Protein AF-A0A967LNJ8-F1 (afdb_monomer_lite)

Structure (mmCIF, N/CA/C/O backbone):
data_AF-A0A967LNJ8-F1
#
_entry.id   AF-A0A967LNJ8-F1
#
loop_
_atom_site.group_PDB
_atom_site.id
_atom_site.type_symbol
_atom_site.label_atom_id
_atom_site.label_alt_id
_atom_site.label_comp_id
_atom_site.label_asym_id
_atom_site.label_entity_id
_atom_site.label_seq_id
_atom_site.pdbx_PDB_ins_code
_atom_site.Cartn_x
_atom_site.Cartn_y
_atom_site.Cartn_z
_atom_site.occupancy
_atom_site.B_iso_or_equiv
_atom_site.auth_seq_id
_atom_site.auth_comp_id
_atom_site.auth_asym_id
_atom_site.auth_atom_id
_atom_site.pdbx_PDB_model_num
ATOM 1 N N . MET A 1 1 ? 11.724 3.522 3.146 1.00 57.28 1 MET A N 1
ATOM 2 C CA . MET A 1 1 ? 12.321 2.179 3.356 1.00 57.28 1 MET A CA 1
ATOM 3 C C . MET A 1 1 ? 13.305 2.060 4.532 1.00 57.28 1 MET A C 1
ATOM 5 O O . MET A 1 1 ? 13.900 1.000 4.683 1.00 57.28 1 MET A O 1
ATOM 9 N N . GLY A 1 2 ? 13.469 3.067 5.406 1.00 67.38 2 GLY A N 1
ATOM 10 C CA . GLY A 1 2 ? 14.512 3.059 6.455 1.00 67.38 2 GLY A CA 1
ATOM 11 C C . GLY A 1 2 ? 14.411 1.955 7.522 1.00 67.38 2 GLY A C 1
ATOM 12 O O . GLY A 1 2 ? 15.384 1.711 8.223 1.00 67.38 2 GLY A O 1
ATOM 13 N N . LEU A 1 3 ? 13.273 1.259 7.615 1.00 72.44 3 LEU A N 1
ATOM 14 C CA . LEU A 1 3 ? 13.031 0.148 8.545 1.00 72.44 3 LEU A CA 1
ATOM 15 C C . LEU A 1 3 ? 13.135 -1.231 7.865 1.00 72.44 3 LEU A C 1
ATOM 17 O O . LEU A 1 3 ? 12.403 -2.152 8.207 1.00 72.44 3 LEU A O 1
ATOM 21 N N . GLY A 1 4 ? 13.986 -1.370 6.844 1.00 67.94 4 GLY A N 1
ATOM 22 C CA . GLY A 1 4 ? 14.144 -2.640 6.123 1.00 67.94 4 GLY A CA 1
ATOM 23 C C . GLY A 1 4 ? 12.912 -3.038 5.303 1.00 67.94 4 GLY A C 1
ATOM 24 O O . GLY A 1 4 ? 12.597 -4.217 5.208 1.00 67.94 4 GLY A O 1
ATOM 25 N N . ASN A 1 5 ? 12.207 -2.052 4.733 1.00 70.69 5 ASN A N 1
ATOM 26 C CA . ASN A 1 5 ? 10.955 -2.241 3.982 1.00 70.69 5 ASN A CA 1
ATOM 27 C C . ASN A 1 5 ? 9.782 -2.821 4.806 1.00 70.69 5 ASN A C 1
ATOM 29 O O . ASN A 1 5 ? 8.810 -3.325 4.250 1.00 70.69 5 ASN A O 1
ATOM 33 N N . VAL A 1 6 ? 9.851 -2.732 6.136 1.00 72.94 6 VAL A N 1
ATOM 34 C CA . VAL A 1 6 ? 8.716 -3.033 7.011 1.00 72.94 6 VAL A CA 1
ATOM 35 C C . VAL A 1 6 ? 7.873 -1.774 7.177 1.00 72.94 6 VAL A C 1
ATOM 37 O O . VAL A 1 6 ? 8.382 -0.732 7.597 1.00 72.94 6 VAL A O 1
ATOM 40 N N . PHE A 1 7 ? 6.578 -1.873 6.881 1.00 69.25 7 PHE A N 1
ATOM 41 C CA . PHE A 1 7 ? 5.621 -0.858 7.304 1.00 69.25 7 PHE A CA 1
ATOM 42 C C . PHE A 1 7 ? 5.227 -1.130 8.757 1.00 69.25 7 PHE A C 1
ATOM 44 O O . PHE A 1 7 ? 4.799 -2.248 9.065 1.00 69.25 7 PHE A O 1
ATOM 51 N N . PRO A 1 8 ? 5.390 -0.158 9.671 1.00 70.38 8 PRO A N 1
ATOM 52 C CA . PRO A 1 8 ? 5.009 -0.359 11.058 1.00 70.38 8 PRO A CA 1
ATOM 53 C C . PRO A 1 8 ? 3.510 -0.650 11.126 1.00 70.38 8 PRO A C 1
ATOM 55 O O . PRO A 1 8 ? 2.705 0.075 10.553 1.00 70.38 8 PRO A O 1
ATOM 58 N N . VAL A 1 9 ? 3.123 -1.704 11.846 1.00 71.12 9 VAL A N 1
ATOM 59 C CA . VAL A 1 9 ? 1.708 -2.102 11.984 1.00 71.12 9 VAL A CA 1
ATOM 60 C C . VAL A 1 9 ? 0.869 -0.987 12.637 1.00 71.12 9 VAL A C 1
ATOM 62 O O . VAL A 1 9 ? -0.327 -0.884 12.390 1.00 71.12 9 VAL A O 1
ATOM 65 N N . SER A 1 10 ? 1.510 -0.113 13.418 1.00 64.62 10 SER A N 1
ATOM 66 C CA . SER A 1 10 ? 0.931 1.097 14.015 1.00 64.62 10 SER A CA 1
ATOM 67 C C . SER A 1 10 ? 1.095 2.368 13.164 1.00 64.62 10 SER A C 1
ATOM 69 O O . SER A 1 10 ? 0.730 3.457 13.612 1.00 64.62 10 SER A O 1
ATOM 71 N N . GLY A 1 11 ? 1.668 2.254 11.963 1.00 72.44 11 GLY A N 1
ATOM 72 C CA . GLY A 1 11 ? 1.884 3.360 11.037 1.00 72.44 11 GLY A CA 1
ATOM 73 C C . GLY A 1 11 ? 0.565 3.986 10.602 1.00 72.44 11 GLY A C 1
ATOM 74 O O . GLY A 1 11 ? -0.383 3.286 10.256 1.00 72.44 11 GLY A O 1
ATOM 75 N N . ARG A 1 12 ? 0.506 5.320 10.619 1.00 82.19 12 ARG A N 1
ATOM 76 C CA . ARG A 1 12 ? -0.693 6.105 10.265 1.00 82.19 12 ARG A CA 1
ATOM 77 C C . ARG A 1 12 ? -0.501 6.919 8.989 1.00 82.19 12 ARG A C 1
ATOM 79 O O . ARG A 1 12 ? -1.267 7.841 8.711 1.00 82.19 12 ARG A O 1
ATOM 86 N N . ASP A 1 13 ? 0.525 6.578 8.225 1.00 91.00 13 ASP A N 1
ATOM 87 C CA . ASP A 1 13 ? 0.922 7.322 7.042 1.00 91.00 13 ASP A CA 1
ATOM 88 C C . ASP A 1 13 ? 0.213 6.791 5.798 1.00 91.00 13 ASP A C 1
ATOM 90 O O . ASP A 1 13 ? -0.161 5.617 5.715 1.00 91.00 13 ASP A O 1
ATOM 94 N N . ALA A 1 14 ? 0.060 7.661 4.803 1.00 94.00 14 ALA A N 1
ATOM 95 C CA . ALA A 1 14 ? -0.585 7.330 3.536 1.00 94.00 14 ALA A CA 1
ATOM 96 C C . ALA A 1 14 ? 0.084 6.165 2.781 1.00 94.00 14 ALA A C 1
ATOM 98 O O . ALA A 1 14 ? -0.582 5.466 2.016 1.00 94.00 14 ALA A O 1
ATOM 99 N N . ASP A 1 15 ? 1.365 5.901 3.053 1.00 93.00 15 ASP A N 1
ATOM 100 C CA . ASP A 1 15 ? 2.111 4.779 2.483 1.00 93.00 15 ASP A CA 1
ATOM 101 C C . ASP A 1 15 ? 1.526 3.407 2.856 1.00 93.00 15 ASP A C 1
ATOM 103 O O . ASP A 1 15 ? 1.825 2.432 2.170 1.00 93.00 15 ASP A O 1
ATOM 107 N N . ALA A 1 16 ? 0.638 3.318 3.858 1.00 93.25 16 ALA A N 1
ATOM 108 C CA . ALA A 1 16 ? -0.099 2.099 4.212 1.00 93.25 16 ALA A CA 1
ATOM 109 C C . ALA A 1 16 ? -0.765 1.411 3.005 1.00 93.25 16 ALA A C 1
ATOM 111 O O . ALA A 1 16 ? -0.858 0.181 2.982 1.00 93.25 16 ALA A O 1
ATOM 112 N N . VAL A 1 17 ? -1.171 2.189 1.990 1.00 95.06 17 VAL A N 1
ATOM 113 C CA . VAL A 1 17 ? -1.776 1.702 0.736 1.00 95.06 17 VAL A CA 1
ATOM 114 C C . VAL A 1 17 ? -0.891 0.698 -0.018 1.00 95.06 17 VAL A C 1
ATOM 116 O O . VAL A 1 17 ? -1.412 -0.111 -0.779 1.00 95.06 17 VAL A O 1
ATOM 119 N N . PHE A 1 18 ? 0.427 0.712 0.209 1.00 94.12 18 PHE A N 1
ATOM 120 C CA . PHE A 1 18 ? 1.387 -0.188 -0.438 1.00 94.12 18 PHE A CA 1
ATOM 121 C C . PHE A 1 18 ? 1.757 -1.424 0.395 1.00 94.12 18 PHE A C 1
ATOM 123 O O . PHE A 1 18 ? 2.497 -2.273 -0.096 1.00 94.12 18 PHE A O 1
ATOM 130 N N . TYR A 1 19 ? 1.298 -1.527 1.649 1.00 93.44 19 TYR A N 1
ATOM 131 C CA . TYR A 1 19 ? 1.756 -2.575 2.573 1.00 93.44 19 TYR A CA 1
ATOM 132 C C . TYR A 1 19 ? 0.612 -3.342 3.231 1.00 93.44 19 TYR A C 1
ATOM 134 O O . TYR A 1 19 ? 0.418 -4.523 2.943 1.00 93.44 19 TYR A O 1
ATOM 142 N N . ASN A 1 20 ? -0.120 -2.697 4.144 1.00 94.50 20 ASN A N 1
ATOM 143 C CA . ASN A 1 20 ? -1.240 -3.305 4.850 1.00 94.50 20 ASN A CA 1
ATOM 144 C C . ASN A 1 20 ? -2.475 -2.406 4.710 1.00 94.50 20 ASN A C 1
ATOM 146 O O . ASN A 1 20 ? -2.578 -1.403 5.424 1.00 94.50 20 ASN A O 1
ATOM 150 N N . PRO A 1 21 ? -3.438 -2.790 3.851 1.00 95.25 21 PRO A N 1
ATOM 151 C CA . PRO A 1 21 ? -4.656 -2.025 3.636 1.00 95.25 21 PRO A CA 1
ATOM 152 C C . PRO A 1 21 ? -5.418 -1.681 4.918 1.00 95.25 21 PRO A C 1
ATOM 154 O O . PRO A 1 21 ? -5.984 -0.600 4.994 1.00 95.25 21 PRO A O 1
ATOM 157 N N . ALA A 1 22 ? -5.423 -2.541 5.944 1.00 95.38 22 ALA A N 1
ATOM 158 C CA . ALA A 1 22 ? -6.176 -2.282 7.177 1.00 95.38 22 ALA A CA 1
ATOM 159 C C . ALA A 1 22 ? -5.700 -1.034 7.934 1.00 95.38 22 ALA A C 1
ATOM 161 O O . ALA A 1 22 ? -6.510 -0.366 8.580 1.00 95.38 22 ALA A O 1
ATOM 162 N N . ALA A 1 23 ? -4.422 -0.664 7.805 1.00 94.25 23 ALA A N 1
ATOM 163 C CA . ALA A 1 23 ? -3.894 0.553 8.414 1.00 94.25 23 ALA A CA 1
ATOM 164 C C . ALA A 1 23 ? -4.502 1.832 7.801 1.00 94.25 23 ALA A C 1
ATOM 166 O O . ALA A 1 23 ? -4.507 2.880 8.451 1.00 94.25 23 ALA A O 1
ATOM 167 N N . LEU A 1 24 ? -5.112 1.756 6.606 1.00 95.56 24 LEU A N 1
ATOM 168 C CA . LEU A 1 24 ? -5.812 2.891 5.996 1.00 95.56 24 LEU A CA 1
ATOM 169 C C . LEU A 1 24 ? -6.991 3.390 6.835 1.00 95.56 24 LEU A C 1
ATOM 171 O O . LEU A 1 24 ? -7.353 4.555 6.697 1.00 95.56 24 LEU A O 1
ATOM 175 N N . ALA A 1 25 ? -7.549 2.570 7.735 1.00 95.12 25 ALA A N 1
ATOM 176 C CA . ALA A 1 25 ? -8.680 2.963 8.577 1.00 95.12 25 ALA A CA 1
ATOM 177 C C . ALA A 1 25 ? -8.361 4.225 9.399 1.00 95.12 25 ALA A C 1
ATOM 179 O O . ALA A 1 25 ? -9.213 5.101 9.574 1.00 95.12 25 ALA A O 1
ATOM 180 N N . VAL A 1 26 ? -7.099 4.353 9.818 1.00 93.19 26 VAL A N 1
ATOM 181 C CA . VAL A 1 26 ? -6.587 5.482 10.604 1.00 93.19 26 VAL A CA 1
ATOM 182 C C . VAL A 1 26 ? -5.544 6.320 9.858 1.00 93.19 26 VAL A C 1
ATOM 184 O O . VAL A 1 26 ? -5.099 7.335 10.396 1.00 93.19 26 VAL A O 1
ATOM 187 N N . ALA A 1 27 ? -5.167 5.942 8.631 1.00 94.69 27 ALA A N 1
ATOM 188 C CA . ALA A 1 27 ? -4.143 6.647 7.869 1.00 94.69 27 ALA A CA 1
ATOM 189 C C . ALA A 1 27 ? -4.594 8.041 7.409 1.00 94.69 27 ALA A C 1
ATOM 191 O O . ALA A 1 27 ? -5.777 8.299 7.130 1.00 94.69 27 ALA A O 1
ATOM 192 N N . ARG A 1 28 ? -3.635 8.965 7.331 1.00 95.94 28 ARG A N 1
ATOM 193 C CA . ARG A 1 28 ? -3.849 10.361 6.932 1.00 95.94 28 ARG A CA 1
ATOM 194 C C . ARG A 1 28 ? -2.626 10.919 6.203 1.00 95.94 28 ARG A C 1
ATOM 196 O O . ARG A 1 28 ? -1.509 10.445 6.379 1.00 95.94 28 ARG A O 1
ATOM 203 N N . GLY A 1 29 ? -2.843 12.005 5.469 1.00 96.19 29 GLY A N 1
ATOM 204 C CA . GLY A 1 29 ? -1.775 12.842 4.927 1.00 96.19 29 GLY A CA 1
ATOM 205 C C . GLY A 1 29 ? -1.357 12.443 3.519 1.00 96.19 29 GLY A C 1
ATOM 206 O O . GLY A 1 29 ? -2.098 11.767 2.809 1.00 96.19 29 GLY A O 1
ATOM 207 N N . MET A 1 30 ? -0.189 12.921 3.099 1.00 96.81 30 MET A N 1
ATOM 208 C CA . MET A 1 30 ? 0.378 12.671 1.775 1.00 96.81 30 MET A CA 1
ATOM 209 C C . MET A 1 30 ? 1.891 12.514 1.876 1.00 96.81 30 MET A C 1
ATOM 211 O O . MET A 1 30 ? 2.521 13.156 2.717 1.00 96.81 30 MET A O 1
ATOM 215 N N . GLY A 1 31 ? 2.466 11.700 0.998 1.00 93.31 31 GLY A N 1
ATOM 216 C CA . GLY A 1 31 ? 3.900 11.451 0.938 1.00 93.31 31 GLY A CA 1
ATOM 217 C C . GLY A 1 31 ? 4.387 11.302 -0.495 1.00 93.31 31 GLY A C 1
ATOM 218 O O . GLY A 1 31 ? 3.655 10.843 -1.370 1.00 93.31 31 GLY A O 1
ATOM 219 N N . VAL A 1 32 ? 5.635 11.696 -0.734 1.00 91.44 32 VAL A N 1
ATOM 220 C CA . VAL A 1 32 ? 6.365 11.399 -1.969 1.00 91.44 32 VAL A CA 1
ATOM 221 C C . VAL A 1 32 ? 7.772 10.977 -1.580 1.00 91.44 32 VAL A C 1
ATOM 223 O O . VAL A 1 32 ? 8.402 11.609 -0.732 1.00 91.44 32 VAL A O 1
ATOM 226 N N . ALA A 1 33 ? 8.271 9.917 -2.201 1.00 91.81 33 ALA A N 1
ATOM 227 C CA . ALA A 1 33 ? 9.626 9.442 -1.997 1.00 91.81 33 ALA A CA 1
ATOM 228 C C . ALA A 1 33 ? 10.254 8.999 -3.318 1.00 91.81 33 ALA A C 1
ATOM 230 O O . ALA A 1 33 ? 9.573 8.578 -4.253 1.00 91.81 33 ALA A O 1
ATOM 231 N N . GLY A 1 34 ? 11.579 9.095 -3.373 1.00 88.94 34 GLY A N 1
ATOM 232 C CA . GLY A 1 34 ? 12.388 8.577 -4.464 1.00 88.94 34 GLY A CA 1
ATOM 233 C C . GLY A 1 34 ? 13.539 7.755 -3.910 1.00 88.94 34 GLY A C 1
ATOM 234 O O . GLY A 1 34 ? 14.160 8.133 -2.917 1.00 88.94 34 GLY A O 1
ATOM 235 N N . GLN A 1 35 ? 13.819 6.626 -4.547 1.00 89.75 35 GLN A N 1
ATOM 236 C CA . GLN A 1 35 ? 14.904 5.733 -4.179 1.00 89.75 35 GLN A CA 1
ATOM 23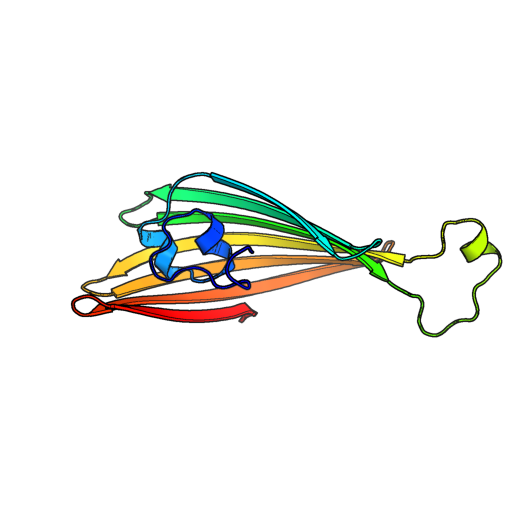7 C C . GLN A 1 35 ? 15.651 5.288 -5.428 1.00 89.75 35 GLN A C 1
ATOM 239 O O . GLN A 1 35 ? 15.055 4.811 -6.388 1.00 89.75 35 GLN A O 1
ATOM 244 N N . ARG A 1 36 ? 16.975 5.415 -5.395 1.00 88.69 36 ARG A N 1
ATOM 245 C CA . ARG A 1 36 ? 17.857 4.923 -6.450 1.00 88.69 36 ARG A CA 1
ATOM 246 C C . ARG A 1 36 ? 18.486 3.602 -6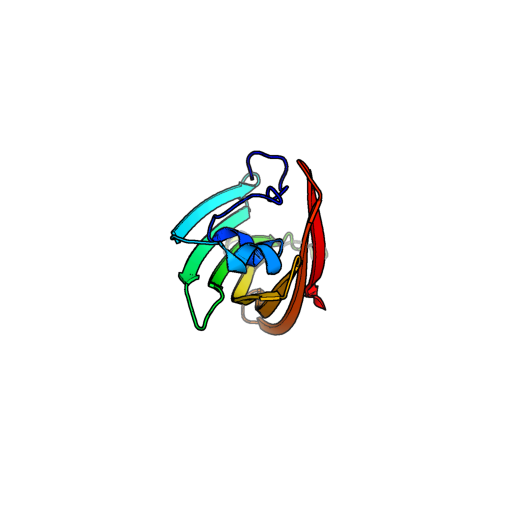.017 1.00 88.69 36 ARG A C 1
ATOM 248 O O . ARG A 1 36 ? 18.980 3.502 -4.895 1.00 88.69 36 ARG A O 1
ATOM 255 N N . TYR A 1 37 ? 18.492 2.618 -6.909 1.00 83.94 37 TYR A N 1
ATOM 256 C CA . TYR A 1 37 ? 19.192 1.349 -6.727 1.00 83.94 37 TYR A CA 1
ATOM 257 C C . TYR A 1 37 ? 20.359 1.296 -7.712 1.00 83.94 37 TYR A C 1
ATOM 259 O O . TYR A 1 37 ? 20.163 1.222 -8.923 1.00 83.94 37 TYR A O 1
ATOM 267 N N . GLY A 1 38 ? 21.585 1.381 -7.192 1.00 83.44 38 GLY A N 1
ATOM 268 C CA . GLY A 1 38 ? 22.785 1.412 -8.028 1.00 83.44 38 GLY A CA 1
ATOM 269 C C . GLY A 1 38 ? 22.778 2.552 -9.058 1.00 83.44 38 GLY A C 1
ATOM 270 O O . GLY A 1 38 ? 22.278 3.652 -8.803 1.00 83.44 38 GLY A O 1
ATOM 271 N N . SER A 1 39 ? 23.363 2.306 -10.230 1.00 76.94 39 SER A N 1
ATOM 272 C CA . SER A 1 39 ? 23.473 3.302 -11.302 1.00 76.94 39 SER A CA 1
ATOM 273 C C . SER A 1 39 ? 22.267 3.345 -12.244 1.00 76.94 39 SER A C 1
ATOM 275 O O . SER A 1 39 ? 22.005 4.424 -12.769 1.00 76.94 39 SER A O 1
ATOM 277 N N . GLY A 1 40 ? 21.526 2.247 -12.418 1.00 77.88 40 GLY A N 1
ATOM 278 C CA . GLY A 1 40 ? 20.561 2.083 -13.517 1.00 77.88 40 GLY A CA 1
ATOM 279 C C . GLY A 1 40 ? 19.103 1.872 -13.108 1.00 77.88 40 GLY A C 1
ATOM 280 O O . GLY A 1 40 ? 18.315 1.419 -13.928 1.00 77.88 40 GLY A O 1
ATOM 281 N N . SER A 1 41 ? 18.711 2.116 -11.850 1.00 84.56 41 SER A N 1
ATOM 282 C CA . SER A 1 41 ? 17.311 1.922 -11.439 1.00 84.56 41 SER A CA 1
ATOM 283 C C . SER A 1 41 ? 16.822 2.972 -10.449 1.00 84.56 41 SER A C 1
ATOM 285 O O . SER A 1 41 ? 17.521 3.331 -9.499 1.00 84.56 41 SER A O 1
ATOM 287 N N . THR A 1 42 ? 15.598 3.456 -10.653 1.00 88.31 42 THR A N 1
ATOM 288 C CA . THR A 1 42 ? 14.952 4.466 -9.805 1.00 88.31 42 THR A CA 1
ATOM 289 C C . THR A 1 42 ? 13.501 4.094 -9.540 1.00 88.31 42 THR A C 1
ATOM 291 O O . THR A 1 42 ? 12.735 3.854 -10.468 1.00 88.31 42 THR A O 1
ATOM 294 N N . LEU A 1 43 ? 13.123 4.089 -8.265 1.00 89.38 43 LEU A N 1
ATOM 295 C CA . LEU A 1 43 ? 11.754 3.951 -7.787 1.00 89.38 43 LEU A CA 1
ATOM 296 C C . LEU A 1 43 ? 11.252 5.309 -7.301 1.00 89.38 43 LEU A C 1
ATOM 298 O O . LEU A 1 43 ? 11.895 5.952 -6.473 1.00 89.38 43 LEU A O 1
ATOM 302 N N . LEU A 1 44 ? 10.082 5.712 -7.776 1.00 92.25 44 LEU A N 1
ATOM 303 C CA . LEU A 1 44 ? 9.328 6.851 -7.273 1.00 92.25 44 LEU A CA 1
ATOM 304 C C . LEU A 1 44 ? 8.016 6.352 -6.684 1.00 92.25 44 LEU A C 1
ATOM 306 O O . LEU A 1 44 ? 7.345 5.509 -7.278 1.00 92.25 44 LEU A O 1
ATOM 310 N N . THR A 1 45 ? 7.635 6.887 -5.533 1.00 94.31 45 THR A N 1
ATOM 311 C CA . THR A 1 45 ? 6.368 6.565 -4.880 1.00 94.31 45 THR A CA 1
ATOM 312 C C . THR A 1 45 ? 5.671 7.840 -4.442 1.00 94.31 45 THR A C 1
ATOM 314 O O . THR A 1 45 ? 6.314 8.759 -3.939 1.00 94.31 45 THR A O 1
ATOM 317 N N . GLY A 1 46 ? 4.355 7.887 -4.597 1.00 95.75 46 GLY A N 1
ATOM 318 C CA . GLY A 1 46 ? 3.510 8.952 -4.071 1.00 95.75 46 GLY A CA 1
ATOM 319 C C . GLY A 1 46 ? 2.240 8.370 -3.473 1.00 95.75 46 GLY A C 1
ATOM 320 O O . GLY A 1 46 ? 1.650 7.469 -4.063 1.00 95.75 46 GLY A O 1
ATOM 321 N N . SER A 1 47 ? 1.817 8.866 -2.317 1.00 97.62 47 SER A N 1
ATOM 322 C CA . SER A 1 47 ? 0.646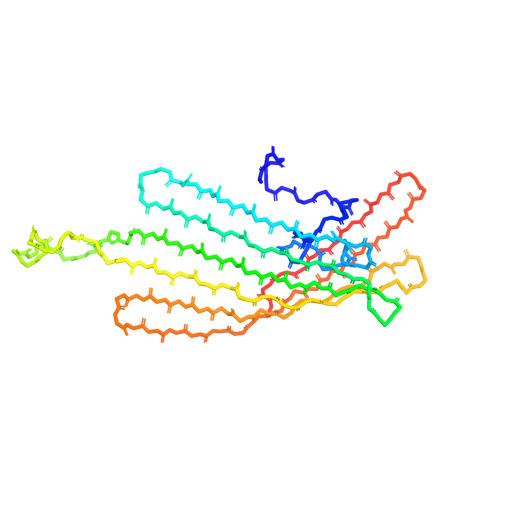 8.367 -1.598 1.00 97.62 47 SER A CA 1
ATOM 323 C C . SER A 1 47 ? -0.166 9.500 -0.974 1.00 97.62 47 SER A C 1
ATOM 325 O O . SER A 1 47 ? 0.351 10.578 -0.669 1.00 97.62 47 SER A O 1
ATOM 327 N N . ALA A 1 48 ? -1.461 9.256 -0.791 1.00 97.81 48 ALA A N 1
ATOM 328 C CA . ALA A 1 48 ? -2.381 10.138 -0.085 1.00 97.81 48 ALA A CA 1
ATOM 329 C C . ALA A 1 48 ? -3.437 9.315 0.661 1.00 97.81 48 ALA A C 1
ATOM 331 O O . ALA A 1 48 ? -3.932 8.331 0.120 1.00 97.81 48 ALA A O 1
ATOM 332 N N . ALA A 1 49 ? -3.816 9.720 1.872 1.00 97.94 49 ALA A N 1
ATOM 333 C CA . ALA A 1 49 ? -4.873 9.073 2.644 1.00 97.94 49 ALA A CA 1
ATOM 334 C C . ALA A 1 49 ? -5.717 10.084 3.428 1.00 97.94 49 ALA A C 1
ATOM 336 O O . ALA A 1 49 ? -5.212 11.089 3.939 1.00 97.94 49 ALA A O 1
ATOM 337 N N . LEU A 1 50 ? -7.019 9.815 3.539 1.00 97.50 50 LEU A N 1
ATOM 338 C CA . LEU A 1 50 ? -7.978 10.703 4.200 1.00 97.50 50 LEU A CA 1
ATOM 339 C C . LEU A 1 50 ? -9.166 9.931 4.811 1.00 97.50 50 LEU A C 1
ATOM 341 O O . LEU A 1 50 ? -9.437 8.799 4.401 1.00 97.50 50 LEU A O 1
ATOM 345 N N . PRO A 1 51 ? -9.891 10.515 5.790 1.00 97.19 51 PRO A N 1
ATOM 346 C CA . PRO A 1 51 ? -11.096 9.903 6.341 1.00 97.19 51 PRO A CA 1
ATOM 347 C C . PRO A 1 51 ? -12.208 9.892 5.307 1.00 97.19 51 PRO A C 1
ATOM 349 O O . PRO A 1 51 ? -12.516 10.930 4.722 1.00 97.19 51 PRO A O 1
ATOM 352 N N . TRP A 1 52 ? -12.879 8.756 5.143 1.00 96.44 52 TRP A N 1
ATOM 353 C CA . TRP A 1 52 ? -14.024 8.669 4.245 1.00 96.44 52 TRP A CA 1
ATOM 354 C C . TRP A 1 52 ? -15.006 7.585 4.688 1.00 96.44 52 TRP A C 1
ATOM 356 O O . TRP A 1 52 ? -14.593 6.500 5.082 1.00 96.44 52 TRP A O 1
ATOM 366 N N . LEU A 1 53 ? -16.310 7.890 4.650 1.00 93.25 53 LEU A N 1
ATOM 367 C CA . LEU A 1 53 ? -17.416 6.962 4.951 1.00 93.25 53 LEU A CA 1
ATOM 368 C C . LEU A 1 53 ? -17.206 6.079 6.201 1.00 93.25 53 LEU A C 1
ATOM 370 O O . LEU A 1 53 ? -17.380 4.863 6.152 1.00 93.25 53 LEU A O 1
ATOM 374 N N . GLY A 1 54 ? -16.813 6.678 7.329 1.00 92.31 54 GLY A N 1
ATOM 375 C CA . GLY A 1 54 ? -16.616 5.942 8.587 1.00 92.31 54 GLY A CA 1
ATOM 376 C C . GLY A 1 54 ? -15.396 5.011 8.600 1.00 92.31 54 GLY A C 1
ATOM 377 O O . GLY A 1 54 ? -15.324 4.118 9.437 1.00 92.31 54 GLY A O 1
ATOM 378 N N . GLY A 1 55 ? -14.463 5.214 7.673 1.00 95.62 55 GLY A N 1
ATOM 379 C CA . GLY A 1 55 ? -13.170 4.550 7.601 1.00 95.62 55 GLY A CA 1
ATOM 380 C C . GLY A 1 55 ? -12.122 5.494 7.011 1.00 95.62 55 GLY A C 1
ATOM 381 O O . GLY A 1 55 ? -12.172 6.714 7.216 1.00 95.62 55 GLY A O 1
ATOM 382 N N . GLY A 1 56 ? -11.196 4.944 6.236 1.00 97.75 56 GLY A N 1
ATOM 383 C CA . GLY A 1 56 ? -10.210 5.713 5.492 1.00 97.75 56 GLY A CA 1
ATOM 384 C C . GLY A 1 56 ? -10.030 5.194 4.076 1.00 97.75 56 GLY A C 1
ATOM 385 O O . GLY A 1 56 ? -10.168 4.003 3.805 1.00 97.75 56 GLY A O 1
ATOM 386 N N . VAL A 1 57 ? -9.749 6.123 3.171 1.00 98.06 57 VAL A N 1
ATOM 387 C CA . VAL A 1 57 ? -9.422 5.852 1.772 1.00 98.06 57 VAL A CA 1
ATOM 388 C C . VAL A 1 57 ? -7.971 6.244 1.526 1.00 98.06 57 VAL A C 1
ATOM 390 O O . VAL A 1 57 ? -7.487 7.226 2.094 1.00 98.06 57 VAL A O 1
ATOM 393 N N . GLY A 1 58 ? -7.286 5.473 0.690 1.00 97.75 58 GLY A N 1
ATOM 394 C CA . GLY A 1 58 ? -5.902 5.702 0.298 1.00 97.75 58 GLY A CA 1
ATOM 395 C C . GLY A 1 58 ? -5.736 5.635 -1.212 1.00 97.75 58 GLY A C 1
ATOM 396 O O . GLY A 1 58 ? -6.367 4.820 -1.877 1.00 97.75 58 GLY A O 1
ATOM 397 N N . LEU A 1 59 ? -4.869 6.478 -1.749 1.00 98.19 59 LEU A N 1
ATOM 398 C CA . LEU A 1 59 ? -4.429 6.467 -3.136 1.00 98.19 59 LEU A CA 1
ATOM 399 C C . LEU A 1 59 ? -2.911 6.351 -3.157 1.00 98.19 59 LEU A C 1
ATOM 401 O O . LEU A 1 59 ? -2.231 6.959 -2.331 1.00 98.19 59 LEU A O 1
ATOM 405 N N . GLY A 1 60 ? -2.384 5.597 -4.111 1.00 97.25 60 GLY A N 1
ATOM 406 C CA . GLY A 1 60 ? -0.952 5.390 -4.249 1.00 97.25 60 GLY A CA 1
ATOM 407 C C . GLY A 1 60 ? -0.531 5.230 -5.700 1.00 97.25 60 GLY A C 1
ATOM 408 O O . GLY A 1 60 ? -1.255 4.650 -6.503 1.00 97.25 60 GLY A O 1
ATOM 409 N N . ILE A 1 61 ? 0.652 5.727 -6.034 1.00 96.56 61 ILE A N 1
ATOM 410 C CA . ILE A 1 61 ? 1.326 5.466 -7.303 1.00 96.56 61 ILE A CA 1
ATOM 411 C C . ILE A 1 61 ? 2.758 5.037 -6.994 1.00 96.56 61 ILE A C 1
ATOM 413 O O . ILE A 1 61 ? 3.441 5.682 -6.197 1.00 96.56 61 ILE A O 1
ATOM 417 N N . GLN A 1 62 ? 3.217 3.967 -7.634 1.00 95.38 62 GLN A N 1
ATOM 418 C CA . GLN A 1 62 ? 4.619 3.552 -7.647 1.00 95.38 62 GLN A CA 1
ATOM 419 C C . GLN A 1 62 ? 5.086 3.463 -9.096 1.00 95.38 62 GLN A C 1
ATOM 421 O O . GLN A 1 62 ? 4.359 2.952 -9.943 1.00 95.38 62 GLN A O 1
ATOM 426 N N . SER A 1 63 ? 6.279 3.970 -9.384 1.00 92.19 63 SER A N 1
ATOM 427 C CA . SER A 1 63 ? 6.903 3.904 -10.702 1.00 92.19 63 SER A CA 1
ATOM 428 C C . SER A 1 63 ? 8.337 3.427 -10.546 1.00 92.19 63 SER A C 1
ATOM 430 O O . SER A 1 63 ? 9.127 4.086 -9.873 1.00 92.19 63 SER A O 1
ATOM 432 N N . LEU A 1 64 ? 8.682 2.316 -11.186 1.00 90.62 64 LEU A N 1
ATOM 433 C CA . LEU A 1 64 ? 10.034 1.776 -11.233 1.00 90.62 64 LEU A CA 1
ATOM 434 C C . LEU A 1 64 ? 10.555 1.882 -12.666 1.00 90.62 64 LEU A C 1
ATOM 436 O O . LEU A 1 64 ? 9.959 1.336 -13.589 1.00 90.62 64 LEU A O 1
ATOM 440 N N . ALA A 1 65 ? 11.662 2.591 -12.847 1.00 86.94 65 ALA A N 1
ATOM 441 C CA . ALA A 1 65 ? 12.382 2.654 -14.112 1.00 86.94 65 ALA A CA 1
ATOM 442 C C . ALA A 1 65 ? 13.731 1.959 -13.951 1.00 86.94 65 ALA A C 1
ATOM 444 O O . ALA A 1 65 ? 14.438 2.225 -12.972 1.00 86.94 65 ALA A O 1
ATOM 445 N N . TYR A 1 66 ? 14.079 1.084 -14.890 1.00 83.75 66 TYR A N 1
ATOM 446 C CA . TYR A 1 66 ? 15.359 0.388 -14.897 1.00 83.75 66 TYR A CA 1
ATOM 447 C C . TYR A 1 66 ? 15.805 -0.017 -16.303 1.00 83.75 66 TYR A C 1
ATOM 449 O O . TYR A 1 66 ? 14.987 -0.188 -17.207 1.00 83.75 66 TYR A O 1
ATOM 457 N N . ASP A 1 67 ? 17.110 -0.207 -16.465 1.00 80.62 67 ASP A N 1
ATOM 458 C CA . ASP A 1 67 ? 17.685 -0.739 -17.697 1.00 80.62 67 ASP A CA 1
ATOM 459 C C . ASP A 1 67 ? 17.614 -2.272 -17.684 1.00 80.62 67 ASP A C 1
ATOM 461 O O . ASP A 1 67 ? 18.125 -2.917 -16.763 1.00 80.62 67 ASP A O 1
ATOM 465 N N . ALA A 1 68 ? 16.993 -2.883 -18.697 1.00 65.12 68 ALA A N 1
ATOM 466 C CA . ALA A 1 68 ? 17.144 -4.316 -18.921 1.00 65.12 68 ALA A CA 1
ATOM 467 C C . ALA A 1 68 ? 18.432 -4.568 -19.711 1.00 65.12 68 ALA A C 1
ATOM 469 O O . ALA A 1 68 ? 18.573 -4.108 -20.848 1.00 65.12 68 ALA A O 1
ATOM 470 N N . ALA A 1 69 ? 19.353 -5.332 -19.117 1.00 56.19 69 ALA A N 1
ATOM 471 C CA . ALA A 1 69 ? 20.445 -5.934 -19.866 1.00 56.19 69 ALA A CA 1
ATOM 472 C C . ALA A 1 69 ? 19.846 -6.857 -20.938 1.00 56.19 69 ALA A C 1
ATOM 474 O O . ALA A 1 69 ? 19.005 -7.708 -20.637 1.00 56.19 69 ALA A O 1
ATOM 475 N N . SER A 1 70 ? 20.254 -6.678 -22.192 1.00 51.50 70 SER A N 1
ATOM 476 C CA . SER A 1 70 ? 19.877 -7.546 -23.304 1.00 51.50 70 SER A CA 1
ATOM 477 C C . SER A 1 70 ? 20.593 -8.897 -23.183 1.00 51.50 70 SER A C 1
ATOM 479 O O . SER A 1 70 ? 21.543 -9.179 -23.913 1.00 51.50 70 SER A O 1
ATOM 481 N N . ASP A 1 71 ? 20.173 -9.742 -22.247 1.00 51.16 71 ASP A N 1
ATOM 482 C CA . ASP A 1 71 ? 20.661 -11.118 -22.168 1.00 51.16 71 ASP A CA 1
ATOM 483 C C . ASP A 1 71 ? 20.021 -11.926 -23.303 1.00 51.16 71 ASP A C 1
ATOM 485 O O . ASP A 1 71 ? 18.884 -12.378 -23.182 1.00 51.16 71 ASP A O 1
ATOM 489 N N . THR A 1 72 ? 20.716 -12.018 -24.448 1.00 43.97 72 THR A N 1
ATOM 490 C CA . THR A 1 72 ? 20.854 -13.208 -25.338 1.00 43.97 72 THR A CA 1
ATOM 491 C C . THR A 1 72 ? 21.304 -12.898 -26.777 1.00 43.97 72 THR A C 1
ATOM 493 O O . THR A 1 72 ? 21.550 -13.835 -27.535 1.00 43.97 72 THR A O 1
ATOM 496 N N . ALA A 1 73 ? 21.496 -11.640 -27.183 1.00 45.34 73 ALA A N 1
ATOM 497 C CA . ALA A 1 73 ? 22.014 -11.318 -28.518 1.00 45.34 73 ALA A CA 1
ATOM 498 C C . ALA A 1 73 ? 23.336 -10.547 -28.432 1.00 45.34 73 ALA A C 1
ATOM 500 O O . ALA A 1 73 ? 23.477 -9.639 -27.617 1.00 45.34 73 ALA A O 1
ATOM 501 N N . ALA A 1 74 ? 24.309 -10.916 -29.273 1.00 53.16 74 ALA A N 1
ATOM 502 C CA . ALA A 1 74 ? 25.523 -10.124 -29.438 1.00 53.16 74 ALA A CA 1
ATOM 503 C C . ALA A 1 74 ? 25.127 -8.682 -29.818 1.00 53.16 74 ALA A C 1
ATOM 505 O O . ALA A 1 74 ? 24.305 -8.525 -30.726 1.00 53.16 74 ALA A O 1
ATOM 506 N N . PRO A 1 75 ? 25.671 -7.654 -29.140 1.00 52.38 75 PRO A N 1
ATOM 507 C CA . PRO A 1 75 ? 25.268 -6.271 -29.356 1.00 52.38 75 PRO A CA 1
ATOM 508 C C . PRO A 1 75 ? 25.484 -5.889 -30.819 1.00 52.38 75 PRO A C 1
ATOM 510 O O . PRO A 1 75 ? 26.553 -6.125 -31.392 1.00 52.38 75 PRO A O 1
ATOM 513 N N . THR A 1 76 ? 24.457 -5.326 -31.444 1.00 56.53 76 THR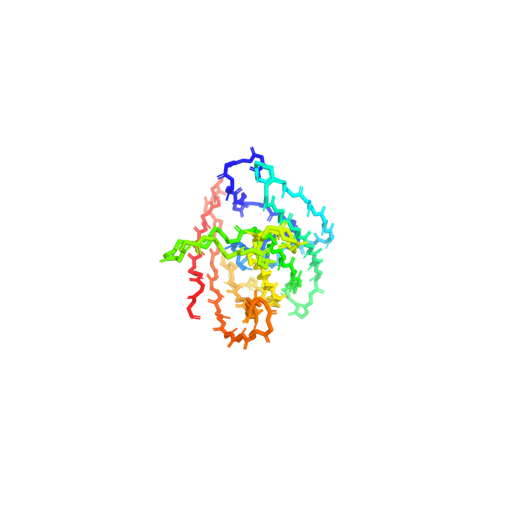 A N 1
ATOM 514 C CA . THR A 1 76 ? 24.539 -4.833 -32.815 1.00 56.53 76 THR A CA 1
ATOM 515 C C . THR A 1 76 ? 25.129 -3.423 -32.831 1.00 56.53 76 THR A C 1
ATOM 517 O O . THR A 1 76 ? 25.085 -2.693 -31.842 1.00 56.53 76 THR A O 1
ATOM 520 N N . LEU A 1 77 ? 25.676 -2.991 -33.973 1.00 53.38 77 LEU A N 1
ATOM 521 C CA . LEU A 1 77 ? 26.176 -1.616 -34.149 1.00 53.38 77 LEU A CA 1
ATOM 522 C C . LEU A 1 77 ? 25.098 -0.551 -33.864 1.00 53.38 77 LEU A C 1
ATOM 524 O O . LEU A 1 77 ? 25.432 0.571 -33.500 1.00 53.38 77 LEU A O 1
ATOM 528 N N . SER A 1 78 ? 23.818 -0.902 -33.997 1.00 50.75 78 SER A N 1
ATOM 529 C CA . SER A 1 78 ? 22.686 -0.034 -33.664 1.00 50.75 78 SER A CA 1
ATOM 530 C C . SER A 1 78 ? 22.498 0.158 -32.153 1.00 50.75 78 SER A C 1
ATOM 532 O O . SER A 1 78 ? 22.067 1.239 -31.750 1.00 50.75 78 SER A O 1
ATOM 534 N N . ASP A 1 79 ? 22.890 -0.831 -31.341 1.00 52.53 79 ASP A N 1
ATOM 535 C CA . ASP A 1 79 ? 22.844 -0.800 -29.868 1.00 52.53 79 ASP A CA 1
ATOM 536 C C . ASP A 1 79 ? 24.022 -0.007 -29.269 1.00 52.53 79 ASP A C 1
ATOM 538 O O . ASP A 1 79 ? 23.948 0.483 -28.149 1.00 52.53 79 ASP A O 1
ATOM 542 N N . LEU A 1 80 ? 25.119 0.166 -30.022 1.00 51.66 80 LEU A N 1
ATOM 543 C CA . LEU A 1 80 ? 26.216 1.071 -29.643 1.00 51.66 80 LEU A CA 1
ATOM 544 C C . LEU A 1 80 ? 25.930 2.544 -29.977 1.00 51.66 80 LEU A C 1
ATOM 546 O O . LEU A 1 80 ? 26.569 3.430 -29.413 1.00 51.66 80 LEU A O 1
ATOM 550 N N . VAL A 1 81 ? 25.021 2.810 -30.921 1.00 58.59 81 VAL A N 1
ATOM 551 C CA . VAL A 1 81 ? 24.668 4.172 -31.364 1.00 58.59 81 VAL A CA 1
ATOM 552 C C . VAL A 1 81 ? 23.469 4.723 -30.589 1.00 58.59 81 VAL A C 1
ATOM 554 O O . VAL A 1 81 ? 23.417 5.922 -30.326 1.00 58.59 81 VAL A O 1
ATOM 557 N N . ASN A 1 82 ? 22.533 3.860 -30.191 1.00 53.34 82 ASN A N 1
ATOM 558 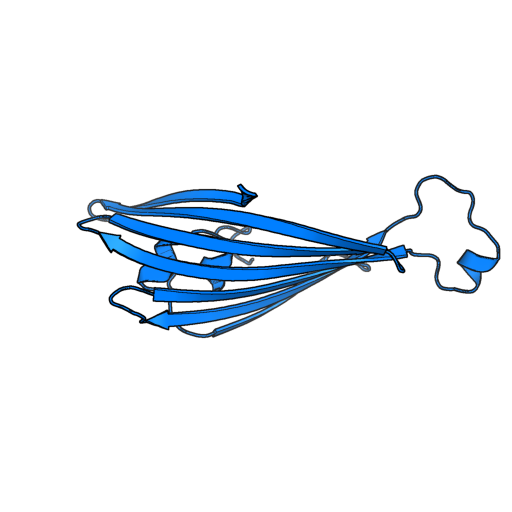C CA . ASN A 1 82 ? 21.452 4.192 -29.269 1.00 53.34 82 ASN A CA 1
ATOM 559 C C . ASN A 1 82 ? 21.737 3.462 -27.960 1.00 53.34 82 ASN A C 1
ATOM 561 O O . ASN A 1 82 ? 21.505 2.263 -27.909 1.00 53.34 82 ASN A O 1
ATOM 565 N N . ASP A 1 83 ? 22.288 4.179 -26.977 1.00 50.78 83 ASP A N 1
ATOM 566 C CA . ASP A 1 83 ? 22.606 3.742 -25.604 1.00 50.78 83 ASP A CA 1
ATOM 567 C C . ASP A 1 83 ? 21.943 2.394 -25.231 1.00 50.78 83 ASP A C 1
ATOM 569 O O . ASP A 1 83 ? 20.741 2.333 -24.969 1.00 50.78 83 ASP A O 1
ATOM 573 N N . GLY A 1 84 ? 22.709 1.302 -25.363 1.00 47.59 84 GLY A N 1
ATOM 574 C CA . GLY A 1 84 ? 22.242 -0.081 -25.547 1.00 47.59 84 GLY A CA 1
ATOM 575 C C . GLY A 1 84 ? 21.582 -0.750 -24.339 1.00 47.59 84 GLY A C 1
ATOM 576 O O . GLY A 1 84 ? 22.026 -1.807 -23.893 1.00 47.59 84 GLY A O 1
ATOM 577 N N . GLY A 1 85 ? 20.504 -0.162 -23.826 1.00 54.03 85 GLY A N 1
ATOM 578 C CA . GLY A 1 85 ? 19.619 -0.746 -22.825 1.00 54.03 85 GLY A CA 1
ATOM 579 C C . GLY A 1 85 ? 18.165 -0.661 -23.279 1.00 54.03 85 GLY A C 1
ATOM 580 O O . GLY A 1 85 ? 17.690 0.386 -23.718 1.00 54.03 85 GLY A O 1
ATOM 581 N N . THR A 1 86 ? 17.413 -1.758 -23.157 1.00 58.62 86 THR A N 1
ATOM 582 C CA . THR A 1 86 ? 15.953 -1.661 -23.288 1.00 58.62 86 THR A CA 1
ATOM 583 C C . THR A 1 86 ? 15.421 -1.084 -21.983 1.00 58.62 86 THR A C 1
ATOM 585 O O . THR A 1 86 ? 15.380 -1.781 -20.971 1.00 58.62 86 THR A O 1
ATOM 588 N N . ALA A 1 87 ? 15.040 0.194 -21.989 1.00 64.56 87 ALA A N 1
ATOM 589 C CA . ALA A 1 87 ? 14.438 0.822 -20.820 1.00 64.56 87 ALA A CA 1
ATOM 590 C C . ALA A 1 87 ? 13.107 0.131 -20.484 1.00 64.56 87 ALA A C 1
ATOM 592 O O . ALA A 1 87 ? 12.200 0.048 -21.326 1.00 64.56 87 ALA A O 1
ATOM 593 N N . VAL A 1 88 ? 12.998 -0.356 -19.250 1.00 76.50 88 VAL A N 1
ATOM 594 C CA . VAL A 1 88 ? 11.771 -0.924 -18.695 1.00 76.50 88 VAL A CA 1
ATOM 595 C C . VAL A 1 88 ? 11.183 0.073 -17.714 1.00 76.50 88 VAL A C 1
ATOM 597 O O . VAL A 1 88 ? 11.878 0.603 -16.845 1.00 76.50 88 VAL A O 1
ATOM 600 N N . ALA A 1 89 ? 9.890 0.333 -17.859 1.00 78.44 89 ALA A N 1
ATOM 601 C CA . ALA A 1 89 ? 9.142 1.138 -16.910 1.00 78.44 89 ALA A CA 1
ATOM 602 C C . ALA A 1 89 ? 7.935 0.351 -16.413 1.00 78.44 89 ALA A C 1
ATOM 604 O O . ALA A 1 89 ? 7.109 -0.108 -17.202 1.00 78.44 89 ALA A O 1
ATOM 605 N N . GLU A 1 90 ? 7.828 0.233 -15.101 1.00 88.88 90 GLU A N 1
ATOM 606 C CA . GLU A 1 90 ? 6.700 -0.374 -14.413 1.00 88.88 90 GLU A CA 1
ATOM 607 C C . GLU A 1 90 ? 5.981 0.692 -13.597 1.00 88.88 90 GLU A C 1
ATOM 609 O O . GLU A 1 90 ? 6.612 1.520 -12.939 1.00 88.88 90 GLU A O 1
ATOM 614 N N . MET A 1 91 ? 4.654 0.679 -13.643 1.00 92.00 91 MET A N 1
ATOM 615 C CA . MET A 1 91 ? 3.812 1.585 -12.879 1.00 92.00 91 MET A CA 1
ATOM 616 C C . MET A 1 91 ? 2.694 0.808 -12.194 1.00 92.00 91 MET A C 1
ATOM 618 O O . MET A 1 91 ? 2.034 -0.020 -12.814 1.00 92.00 91 MET A O 1
ATOM 622 N N . ALA A 1 92 ? 2.446 1.115 -10.927 1.00 95.50 92 ALA A N 1
ATOM 623 C CA . ALA A 1 92 ? 1.327 0.593 -10.160 1.00 95.50 92 ALA A CA 1
ATOM 624 C C . ALA A 1 92 ? 0.499 1.760 -9.620 1.00 95.50 92 ALA A C 1
ATOM 626 O O . ALA A 1 92 ? 1.004 2.567 -8.840 1.00 95.50 92 ALA A O 1
ATOM 627 N N . ALA A 1 93 ? -0.771 1.846 -10.008 1.00 97.12 93 ALA A N 1
ATOM 628 C CA . ALA A 1 93 ? -1.743 2.748 -9.396 1.00 97.12 93 ALA A CA 1
ATOM 629 C C . ALA A 1 93 ? -2.610 1.960 -8.410 1.00 97.12 93 ALA A C 1
ATOM 631 O O . ALA A 1 93 ? -3.102 0.888 -8.745 1.00 97.12 93 ALA A O 1
ATOM 632 N N . SER A 1 94 ? -2.790 2.483 -7.202 1.00 98.06 94 SER A N 1
ATOM 633 C CA . SER A 1 94 ? -3.458 1.815 -6.085 1.00 98.06 94 SER A CA 1
ATOM 634 C C . SER A 1 94 ? -4.579 2.685 -5.527 1.00 98.06 94 SER A C 1
ATOM 636 O O . SER A 1 94 ? -4.390 3.884 -5.311 1.00 98.06 94 SER A O 1
ATOM 638 N N . LEU A 1 95 ? -5.729 2.076 -5.248 1.00 98.38 95 LEU A N 1
ATOM 639 C CA . LEU A 1 95 ? -6.846 2.686 -4.529 1.00 98.38 95 LEU A CA 1
ATOM 640 C C . LEU A 1 95 ? -7.298 1.726 -3.434 1.00 98.38 95 LEU A C 1
ATOM 642 O O . LEU A 1 95 ? -7.637 0.579 -3.714 1.00 98.38 95 LEU A O 1
ATOM 646 N N . GLY A 1 96 ? -7.319 2.202 -2.196 1.00 98.12 96 GLY A N 1
ATOM 647 C CA . GLY A 1 96 ? -7.666 1.404 -1.033 1.00 98.12 96 GLY A CA 1
ATOM 648 C C . GLY A 1 96 ? -8.752 2.013 -0.178 1.00 98.12 96 GLY A C 1
ATOM 649 O O . GLY A 1 96 ? -8.903 3.231 -0.114 1.00 98.12 96 GLY A O 1
ATOM 650 N N . TYR A 1 97 ? -9.466 1.148 0.525 1.00 98.44 97 TYR A N 1
ATOM 651 C CA . TYR A 1 97 ? -10.402 1.517 1.573 1.00 98.44 97 TYR A CA 1
ATOM 652 C C . TYR A 1 97 ? -10.244 0.570 2.755 1.00 98.44 97 TYR A C 1
ATOM 654 O O . TYR A 1 97 ? -10.061 -0.636 2.578 1.00 98.44 97 TYR A O 1
ATOM 662 N N . ALA A 1 98 ? -10.353 1.111 3.960 1.00 97.81 98 ALA A N 1
ATOM 663 C CA . ALA A 1 98 ? -10.369 0.321 5.174 1.00 97.81 98 ALA A CA 1
ATOM 664 C C . ALA A 1 98 ? -11.288 0.916 6.224 1.00 97.81 98 ALA A C 1
ATOM 666 O O . ALA A 1 98 ? -11.559 2.118 6.245 1.00 97.81 98 ALA A O 1
ATOM 667 N N . ARG A 1 99 ? -11.760 0.050 7.111 1.00 96.88 99 ARG A N 1
ATOM 668 C CA . ARG A 1 99 ? -12.724 0.396 8.142 1.00 96.88 99 ARG A CA 1
ATOM 669 C C . ARG A 1 99 ? -12.534 -0.466 9.382 1.00 96.88 99 ARG A C 1
ATOM 671 O O . ARG A 1 99 ? -12.191 -1.642 9.288 1.00 96.88 99 ARG A O 1
ATOM 678 N N . GLU A 1 100 ? -12.831 0.128 10.528 1.00 96.06 100 GLU A N 1
ATOM 679 C CA . GLU A 1 100 ? -12.946 -0.568 11.807 1.00 96.06 100 GLU A CA 1
ATOM 680 C C . GLU A 1 100 ? -14.290 -1.307 11.908 1.00 96.06 100 GLU A C 1
ATOM 682 O O . GLU A 1 100 ? -15.368 -0.736 11.708 1.00 96.06 100 GLU A O 1
ATOM 687 N N . VAL A 1 101 ? -14.219 -2.599 12.216 1.00 94.94 101 VAL A N 1
ATOM 688 C CA . VAL A 1 101 ? -15.342 -3.514 12.423 1.00 94.94 101 VAL A CA 1
ATOM 689 C C . VAL A 1 101 ? -15.134 -4.221 13.763 1.00 94.94 101 VAL A C 1
ATOM 691 O O . VAL A 1 101 ? -14.468 -5.253 13.860 1.00 94.94 101 VAL A O 1
ATOM 694 N N . GLY A 1 102 ? -15.704 -3.646 14.823 1.00 92.12 102 GLY A N 1
ATOM 695 C CA . GLY A 1 102 ? -15.475 -4.119 16.189 1.00 92.12 102 GLY A CA 1
ATOM 696 C C . GLY A 1 102 ? -14.013 -3.896 16.605 1.00 92.12 102 GLY A C 1
ATOM 697 O O . GLY A 1 102 ? -13.534 -2.776 16.467 1.00 92.12 102 GLY A O 1
ATOM 698 N N . PRO A 1 103 ? -13.297 -4.920 17.109 1.00 91.25 103 PRO A N 1
ATOM 699 C CA . PRO A 1 103 ? -11.895 -4.788 17.518 1.00 91.25 103 PRO A CA 1
ATOM 700 C C . PRO A 1 103 ? -10.894 -4.913 16.356 1.00 91.25 103 PRO A C 1
ATOM 702 O O . PRO A 1 103 ? -9.686 -4.914 16.590 1.00 91.25 103 PRO A O 1
ATOM 705 N N . LEU A 1 104 ? -11.377 -5.099 15.123 1.00 94.19 104 LEU A N 1
ATOM 706 C CA . LEU A 1 104 ? -10.545 -5.330 13.946 1.00 94.19 104 LEU A CA 1
ATOM 707 C C . LEU A 1 104 ? -10.638 -4.151 12.986 1.00 94.19 104 LEU A C 1
ATOM 709 O O . LEU A 1 104 ? -11.734 -3.663 12.723 1.00 94.19 104 LEU A O 1
ATOM 713 N N . SER A 1 105 ? -9.526 -3.781 12.363 1.00 95.56 105 SER A N 1
ATOM 714 C CA . SER A 1 105 ? -9.551 -2.986 11.135 1.00 95.56 105 SER A CA 1
ATOM 715 C C . SER A 1 105 ? -9.363 -3.915 9.954 1.00 95.56 105 SER A C 1
ATOM 717 O O . SER A 1 105 ? -8.456 -4.744 9.949 1.00 95.56 105 SER A O 1
ATOM 719 N N . LEU A 1 106 ? -10.220 -3.783 8.950 1.00 97.31 106 LEU A N 1
ATOM 720 C CA . LEU A 1 106 ? -10.152 -4.546 7.710 1.00 97.31 106 LEU A CA 1
ATOM 721 C C . LEU A 1 106 ? -9.947 -3.580 6.554 1.00 97.31 106 LEU A C 1
ATOM 723 O O . LEU A 1 106 ? -10.546 -2.504 6.534 1.00 97.31 106 LEU A O 1
ATOM 727 N N . GLY A 1 107 ? -9.128 -3.964 5.584 1.00 97.38 107 GLY A N 1
ATOM 728 C CA . GLY A 1 107 ? -8.865 -3.140 4.415 1.00 97.38 107 GLY A CA 1
ATOM 729 C C . GLY A 1 107 ? -8.695 -3.944 3.142 1.00 97.38 107 GLY A C 1
ATOM 730 O O . GLY A 1 107 ? -8.326 -5.118 3.166 1.00 97.38 107 GLY A O 1
ATOM 731 N N . VAL A 1 108 ? -8.933 -3.268 2.028 1.00 98.25 108 VAL A N 1
ATOM 732 C CA . VAL A 1 108 ? -8.705 -3.769 0.675 1.00 98.25 108 VAL A CA 1
ATOM 733 C C . VAL A 1 108 ? -8.048 -2.679 -0.161 1.00 98.25 108 VAL A C 1
ATOM 735 O O . VAL A 1 108 ? -8.358 -1.498 0.004 1.00 98.25 108 VAL A O 1
ATOM 738 N N . VAL A 1 109 ? -7.151 -3.066 -1.061 1.00 98.56 109 VAL A N 1
ATOM 739 C CA . VAL A 1 109 ? -6.573 -2.191 -2.088 1.00 98.56 109 VAL A CA 1
ATOM 740 C C . VAL A 1 109 ? -6.732 -2.868 -3.440 1.00 98.56 109 VAL A C 1
ATOM 742 O O . VAL A 1 109 ? -6.408 -4.039 -3.581 1.00 98.56 109 VAL A O 1
ATOM 745 N N . ALA A 1 110 ? -7.206 -2.129 -4.435 1.00 98.50 110 ALA A N 1
ATOM 746 C CA . ALA A 1 110 ? -7.154 -2.527 -5.834 1.00 98.50 110 ALA A CA 1
ATOM 747 C C . ALA A 1 110 ? -5.952 -1.862 -6.509 1.00 98.50 110 ALA A C 1
ATOM 749 O O . ALA A 1 110 ? -5.671 -0.685 -6.258 1.00 98.50 110 ALA A O 1
ATOM 750 N N . LYS A 1 111 ? -5.270 -2.604 -7.382 1.00 98.19 111 LYS A N 1
ATOM 751 C CA . LYS A 1 111 ? -4.085 -2.157 -8.113 1.00 98.19 111 LYS A CA 1
ATOM 752 C C . LYS A 1 111 ? -4.268 -2.334 -9.614 1.00 98.19 111 LYS A C 1
ATOM 754 O O . LYS A 1 111 ? -4.737 -3.377 -10.066 1.00 98.19 111 LYS A O 1
ATOM 759 N N . LEU A 1 112 ? -3.835 -1.333 -10.371 1.00 96.50 112 LEU A N 1
ATOM 760 C CA . LEU A 1 112 ? -3.620 -1.415 -11.811 1.00 96.50 112 LEU A CA 1
ATOM 761 C C . LEU A 1 112 ? -2.117 -1.345 -12.075 1.00 96.50 112 LEU A C 1
ATOM 763 O O . LEU A 1 112 ? -1.483 -0.324 -11.809 1.00 96.50 112 LEU A O 1
ATOM 767 N N . LEU A 1 113 ? -1.575 -2.442 -12.584 1.00 95.12 113 LEU A N 1
ATOM 768 C CA . LEU A 1 113 ? -0.173 -2.626 -12.928 1.00 95.12 113 LEU A CA 1
ATOM 769 C C . LEU A 1 113 ? -0.009 -2.404 -14.429 1.00 95.12 113 LEU A C 1
ATOM 771 O O . LEU A 1 113 ? -0.780 -2.936 -15.226 1.00 95.12 113 LEU A O 1
ATOM 775 N N . GLU A 1 114 ? 0.999 -1.645 -14.823 1.00 91.88 114 GLU A N 1
ATOM 776 C CA . GLU A 1 114 ? 1.392 -1.425 -16.207 1.00 91.88 114 GLU A CA 1
ATOM 777 C C . GLU A 1 114 ? 2.889 -1.671 -16.347 1.00 91.88 114 GLU A C 1
ATOM 779 O O . GLU A 1 114 ? 3.681 -1.123 -15.586 1.00 91.88 114 GLU A O 1
ATOM 784 N N . GLN A 1 115 ? 3.271 -2.449 -17.354 1.00 89.56 115 GLN A N 1
ATOM 785 C CA . GLN A 1 115 ? 4.662 -2.679 -17.714 1.00 89.56 115 GLN A CA 1
ATOM 786 C C . GLN A 1 115 ? 4.896 -2.231 -19.151 1.00 89.56 115 GLN A C 1
ATOM 788 O O . GLN A 1 115 ? 4.123 -2.555 -20.060 1.00 89.56 115 GLN A O 1
ATOM 793 N N . ARG A 1 116 ? 5.976 -1.481 -19.353 1.00 84.12 116 ARG A N 1
ATOM 794 C CA . ARG A 1 116 ? 6.419 -0.966 -20.646 1.00 84.12 116 ARG A CA 1
ATOM 795 C C . ARG A 1 116 ? 7.823 -1.469 -20.930 1.00 84.12 116 ARG A C 1
ATOM 797 O O . ARG A 1 116 ? 8.721 -1.262 -20.119 1.00 84.12 116 ARG A O 1
ATOM 804 N N . LEU A 1 117 ? 7.997 -2.089 -22.092 1.00 83.00 117 LEU A N 1
ATOM 805 C CA . LEU A 1 117 ? 9.274 -2.597 -22.583 1.00 83.00 117 LEU A CA 1
ATOM 806 C C . LEU A 1 117 ? 9.485 -2.073 -24.008 1.00 83.00 117 LEU A C 1
ATOM 808 O O . LEU A 1 117 ? 8.876 -2.573 -24.957 1.00 83.00 117 LEU A O 1
ATOM 812 N N . GLY A 1 118 ? 10.280 -1.011 -24.161 1.00 74.75 118 GLY A N 1
ATOM 813 C CA . GLY A 1 118 ? 10.387 -0.295 -25.437 1.00 74.75 118 GLY A CA 1
ATOM 814 C C . GLY A 1 118 ? 9.021 0.219 -25.925 1.00 74.75 118 GLY A C 1
ATOM 815 O O . GLY A 1 118 ? 8.407 1.071 -25.281 1.00 74.75 118 GLY A O 1
ATOM 816 N N . SER A 1 119 ? 8.531 -0.296 -27.060 1.00 73.56 119 SER A N 1
ATOM 817 C CA . SER A 1 119 ? 7.207 0.037 -27.618 1.00 73.56 119 SER A CA 1
ATOM 818 C C . SER A 1 119 ? 6.066 -0.874 -27.143 1.00 73.56 119 SER A C 1
ATOM 820 O O . SER A 1 119 ? 4.901 -0.562 -27.394 1.00 73.56 119 SER A O 1
ATOM 822 N N . ALA A 1 120 ? 6.368 -1.982 -26.458 1.00 78.06 120 ALA A N 1
ATOM 823 C CA . ALA A 1 120 ? 5.362 -2.906 -25.945 1.00 78.06 120 ALA A CA 1
ATOM 824 C C . ALA A 1 120 ? 4.804 -2.434 -24.594 1.00 78.06 120 ALA A C 1
ATOM 826 O O . ALA A 1 120 ? 5.535 -1.901 -23.755 1.00 78.06 120 ALA A O 1
ATOM 827 N N . ARG A 1 121 ? 3.504 -2.661 -24.374 1.00 84.31 121 ARG A N 1
ATOM 828 C CA . ARG A 1 121 ? 2.793 -2.333 -23.132 1.00 84.31 121 ARG A CA 1
ATOM 829 C C . ARG A 1 121 ? 1.858 -3.472 -22.741 1.00 84.31 121 ARG A C 1
ATOM 831 O O . ARG A 1 121 ? 1.066 -3.925 -23.563 1.00 84.31 121 ARG A O 1
ATOM 838 N N . ALA A 1 122 ? 1.917 -3.877 -21.480 1.00 89.50 122 ALA A N 1
ATOM 839 C CA . ALA A 1 122 ? 0.991 -4.824 -20.868 1.00 89.50 122 ALA A CA 1
ATOM 840 C C . ALA A 1 122 ? 0.406 -4.224 -19.586 1.00 89.50 122 ALA A C 1
ATOM 842 O O . ALA A 1 122 ? 1.046 -3.395 -18.939 1.00 89.50 122 ALA A O 1
ATOM 843 N N . SER A 1 123 ? -0.809 -4.633 -19.219 1.00 93.06 123 SER A N 1
ATOM 844 C CA . SER A 1 123 ? -1.432 -4.221 -17.9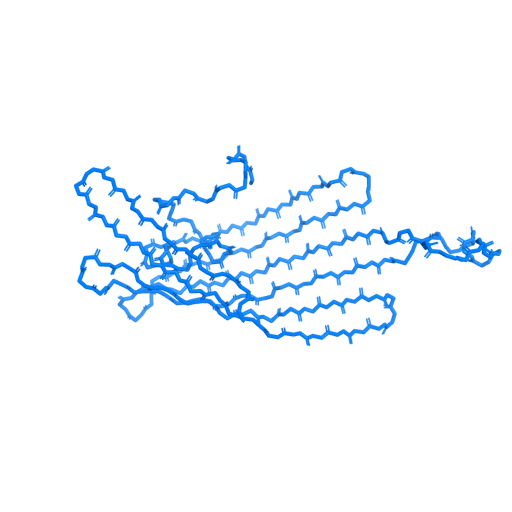62 1.00 93.06 123 SER A CA 1
ATOM 845 C C . SER A 1 123 ? -2.143 -5.374 -17.270 1.00 93.06 123 SER A C 1
ATOM 847 O O . SER A 1 123 ? -2.762 -6.202 -17.938 1.00 93.06 123 SER A O 1
ATOM 849 N N . ALA A 1 124 ? -2.109 -5.377 -15.944 1.00 94.88 124 ALA A N 1
ATOM 850 C CA . ALA A 1 124 ? -2.747 -6.371 -15.095 1.00 94.88 124 ALA A CA 1
ATOM 851 C C . ALA A 1 124 ? -3.469 -5.702 -13.921 1.00 94.88 124 ALA A C 1
ATOM 853 O O . ALA A 1 124 ? -3.114 -4.603 -13.499 1.00 94.88 124 ALA A O 1
ATOM 854 N N . TRP A 1 125 ? -4.478 -6.382 -13.388 1.00 96.88 125 TRP A N 1
ATOM 855 C CA . TRP A 1 125 ? -5.148 -5.986 -12.154 1.00 96.88 125 TRP A CA 1
ATOM 856 C C . TRP A 1 125 ? -4.702 -6.900 -11.023 1.00 96.88 125 TRP A C 1
ATOM 858 O O . TRP A 1 125 ? -4.429 -8.074 -11.264 1.00 96.88 125 TRP A O 1
ATOM 868 N N . ALA A 1 126 ? -4.652 -6.362 -9.812 1.00 96.94 126 ALA A N 1
ATOM 869 C CA . ALA A 1 126 ? -4.394 -7.136 -8.607 1.00 96.94 126 ALA A CA 1
ATOM 870 C C . ALA A 1 126 ? -5.154 -6.543 -7.416 1.00 96.94 126 ALA A C 1
ATOM 872 O O . ALA A 1 126 ? -5.603 -5.390 -7.464 1.00 96.94 126 ALA A O 1
ATOM 873 N N . ALA A 1 127 ? -5.272 -7.311 -6.340 1.00 97.06 127 ALA A N 1
ATOM 874 C CA . ALA A 1 127 ? -5.837 -6.842 -5.086 1.00 97.06 127 ALA A CA 1
ATOM 875 C C . ALA A 1 127 ? -4.996 -7.250 -3.872 1.00 97.06 127 ALA A C 1
ATOM 877 O O . ALA A 1 127 ? -4.386 -8.317 -3.833 1.00 97.06 127 ALA A O 1
ATOM 878 N N . ASP A 1 128 ? -5.033 -6.404 -2.847 1.00 97.69 128 ASP A N 1
ATOM 879 C CA . ASP A 1 128 ? -4.489 -6.699 -1.529 1.00 97.69 128 ASP A CA 1
ATOM 880 C C . ASP A 1 128 ? -5.603 -6.680 -0.489 1.00 97.69 128 ASP A C 1
ATOM 882 O O . ASP A 1 128 ? -6.547 -5.890 -0.572 1.00 97.69 128 ASP A O 1
ATOM 886 N N . LEU A 1 129 ? -5.445 -7.500 0.543 1.00 97.69 129 LEU A N 1
ATOM 887 C CA . LEU A 1 129 ? -6.329 -7.575 1.697 1.00 97.69 129 LEU A CA 1
ATOM 888 C C . LEU A 1 129 ? -5.507 -7.420 2.970 1.00 97.69 129 LEU A C 1
ATOM 890 O O . LEU A 1 129 ? -4.411 -7.966 3.084 1.00 97.69 129 LEU A O 1
ATOM 894 N N . GLY A 1 130 ? -6.046 -6.691 3.940 1.00 95.94 130 GLY A N 1
ATOM 895 C CA . GLY A 1 130 ? -5.388 -6.431 5.211 1.00 95.94 130 GLY A CA 1
ATOM 896 C C . GLY A 1 130 ? -6.331 -6.592 6.390 1.00 95.94 130 GLY A C 1
ATOM 897 O O . GLY A 1 130 ? -7.518 -6.276 6.297 1.00 95.94 130 GLY A O 1
ATOM 898 N N . ALA A 1 131 ? -5.778 -7.032 7.514 1.00 96.06 131 ALA A N 1
ATOM 899 C CA . ALA A 1 131 ? -6.431 -7.014 8.812 1.00 96.06 131 ALA A CA 1
ATOM 900 C C . ALA A 1 131 ? -5.447 -6.538 9.888 1.00 96.06 131 ALA A C 1
ATOM 902 O O . ALA A 1 131 ? -4.274 -6.922 9.874 1.00 96.06 131 ALA A O 1
ATOM 903 N N . THR A 1 132 ? -5.915 -5.735 10.839 1.00 94.81 132 THR A N 1
ATOM 904 C CA . THR A 1 132 ? -5.184 -5.424 12.073 1.00 94.81 132 THR A CA 1
ATOM 905 C C . THR A 1 132 ? -6.084 -5.577 13.291 1.00 94.81 132 THR A C 1
ATOM 907 O O . THR A 1 132 ? -7.300 -5.417 13.206 1.00 94.81 132 THR A O 1
ATOM 910 N N . ALA A 1 133 ? -5.480 -5.924 14.424 1.00 92.94 133 ALA A N 1
ATOM 911 C CA . ALA A 1 133 ? -6.154 -6.083 15.706 1.00 92.94 133 ALA A CA 1
ATOM 912 C C . ALA A 1 133 ? -5.288 -5.496 16.821 1.00 92.94 133 ALA A C 1
ATOM 914 O O . ALA A 1 133 ? -4.073 -5.716 16.846 1.00 92.94 133 ALA A O 1
ATOM 915 N N . GLU A 1 134 ? -5.911 -4.801 17.766 1.00 90.06 134 GLU A N 1
ATOM 916 C CA . GLU A 1 134 ? -5.251 -4.363 18.995 1.00 90.06 134 GLU A CA 1
ATOM 917 C C . GLU A 1 134 ? -5.546 -5.356 20.122 1.00 90.06 134 GLU A C 1
ATOM 919 O O . GLU A 1 134 ? -6.698 -5.619 20.470 1.00 90.06 134 GLU A O 1
ATOM 924 N N . VAL A 1 135 ? -4.488 -5.938 20.686 1.00 87.94 135 VAL A N 1
ATOM 925 C CA . VAL A 1 135 ? -4.558 -6.909 21.780 1.00 87.94 135 VAL A CA 1
ATOM 926 C C . VAL A 1 135 ? -3.697 -6.391 22.928 1.00 87.94 135 VAL A C 1
ATOM 928 O O . VAL A 1 135 ? -2.479 -6.570 22.955 1.00 87.94 135 VAL A O 1
ATOM 931 N N . ALA A 1 136 ? -4.346 -5.732 23.890 1.00 88.44 136 ALA A N 1
ATOM 932 C CA . ALA A 1 136 ? -3.697 -5.034 25.001 1.00 88.44 136 ALA A CA 1
ATOM 933 C C . ALA A 1 136 ? -2.675 -3.983 24.518 1.00 88.44 136 ALA A C 1
ATOM 935 O O . ALA A 1 136 ? -3.069 -2.969 23.956 1.00 88.44 136 ALA A O 1
ATOM 936 N N . PHE A 1 137 ? -1.378 -4.201 24.747 1.00 85.00 137 PHE A N 1
ATOM 937 C CA . PHE A 1 137 ? -0.304 -3.287 24.332 1.00 85.00 137 PHE A CA 1
ATOM 938 C C . PHE A 1 137 ? 0.321 -3.660 22.977 1.00 85.00 137 PHE A C 1
ATOM 940 O O . PHE A 1 137 ? 1.305 -3.047 22.565 1.00 85.00 137 PHE A O 1
ATOM 947 N N . LEU A 1 138 ? -0.209 -4.684 22.301 1.00 88.31 138 LEU A N 1
ATOM 948 C CA . LEU A 1 138 ? 0.303 -5.186 21.030 1.00 88.31 138 LEU A CA 1
ATOM 949 C C . LEU A 1 138 ? -0.671 -4.876 19.895 1.00 88.31 138 LEU A C 1
ATOM 951 O O . LEU A 1 138 ? -1.876 -5.079 20.026 1.00 88.31 138 LEU A O 1
ATOM 955 N N . THR A 1 139 ? -0.132 -4.472 18.748 1.00 89.31 139 THR A N 1
ATOM 956 C CA . THR A 1 139 ? -0.881 -4.416 17.489 1.00 89.31 139 THR A CA 1
ATOM 957 C C . THR A 1 139 ? -0.423 -5.563 16.600 1.00 89.31 139 THR A C 1
ATOM 959 O O . THR A 1 139 ? 0.762 -5.680 16.283 1.00 89.31 139 THR A O 1
ATOM 962 N N . LEU A 1 140 ? -1.361 -6.413 16.195 1.00 91.44 140 LEU A N 1
ATOM 963 C CA . LEU A 1 140 ? -1.129 -7.503 15.253 1.00 91.44 140 LEU A CA 1
ATOM 964 C C . LEU A 1 140 ? -1.653 -7.099 13.878 1.00 91.44 140 LEU A C 1
ATOM 966 O O . LEU A 1 140 ? -2.699 -6.460 13.776 1.00 91.44 140 LEU A O 1
ATOM 970 N N . GLY A 1 141 ? -0.938 -7.482 12.823 1.00 91.88 141 GLY A N 1
ATOM 971 C CA . GLY A 1 141 ? -1.318 -7.182 11.448 1.00 91.88 141 GLY A CA 1
ATOM 972 C C . GLY A 1 141 ? -1.049 -8.353 10.516 1.00 91.88 141 GLY A C 1
ATOM 973 O O . GLY A 1 141 ? -0.010 -9.002 10.615 1.00 91.88 141 GLY A O 1
ATOM 974 N N . LEU A 1 142 ? -1.983 -8.596 9.602 1.00 93.56 142 LEU A N 1
ATOM 975 C CA . LEU A 1 142 ? -1.877 -9.557 8.511 1.00 93.56 142 LEU A CA 1
ATOM 976 C C . LEU A 1 142 ? -2.185 -8.838 7.198 1.00 93.56 142 LEU A C 1
ATOM 978 O O . LEU A 1 142 ? -3.139 -8.064 7.131 1.00 93.56 142 LEU A O 1
ATOM 982 N N . ALA A 1 143 ? -1.406 -9.122 6.158 1.00 93.69 143 ALA A N 1
ATOM 983 C CA . ALA A 1 143 ? -1.681 -8.655 4.808 1.00 93.69 143 ALA A CA 1
ATOM 984 C C . ALA A 1 143 ? -1.425 -9.774 3.795 1.00 93.69 143 ALA A C 1
ATOM 986 O O . ALA A 1 143 ? -0.456 -10.524 3.917 1.00 93.69 143 ALA A O 1
ATOM 987 N N . ILE A 1 144 ? -2.300 -9.863 2.799 1.00 95.81 144 ILE A N 1
ATOM 988 C CA . ILE A 1 144 ? -2.153 -10.700 1.608 1.00 95.81 144 ILE A CA 1
ATOM 989 C C . ILE A 1 144 ? -2.084 -9.734 0.431 1.00 95.81 144 ILE A C 1
ATOM 991 O O . ILE A 1 144 ? -2.938 -8.856 0.325 1.00 95.81 144 ILE A O 1
ATOM 995 N N . GLN A 1 145 ? -1.072 -9.869 -0.422 1.00 93.56 145 GLN A N 1
ATOM 996 C CA . GLN A 1 145 ? -0.827 -8.925 -1.509 1.00 93.56 145 GLN A CA 1
ATOM 997 C C . GLN A 1 145 ? -0.812 -9.608 -2.870 1.00 93.56 145 GLN A C 1
ATOM 999 O O . GLN A 1 145 ? -0.366 -10.749 -2.988 1.00 93.56 145 GLN A O 1
ATOM 1004 N N . ASN A 1 146 ? -1.199 -8.841 -3.887 1.00 91.75 146 ASN A N 1
ATOM 1005 C CA . ASN A 1 146 ? -1.117 -9.180 -5.304 1.00 91.75 146 ASN A CA 1
ATOM 1006 C C . ASN A 1 146 ? -1.872 -10.470 -5.668 1.00 91.75 146 ASN A C 1
ATOM 1008 O O . ASN A 1 146 ? -1.322 -11.350 -6.333 1.00 91.75 146 ASN A O 1
ATOM 1012 N N . VAL A 1 147 ? -3.118 -10.569 -5.197 1.00 88.19 147 VAL A N 1
ATOM 1013 C CA . VAL A 1 147 ? -4.077 -11.619 -5.580 1.00 88.19 147 VAL A CA 1
ATOM 1014 C C . VAL A 1 147 ? -4.780 -11.251 -6.881 1.00 88.19 147 VAL A C 1
ATOM 1016 O O . VAL A 1 147 ? -5.057 -10.042 -7.071 1.00 88.19 147 VAL A O 1
#

pLDDT: mean 85.26, std 15.09, range [43.97, 98.56]

Secondary structure (DSSP, 8-state):
-TTTTPPPTT--BGGGGGT-GGGGGT-BEEEEEEEEETTTEEEEEEEEEEEETTEEEEEEEEEEEEEEP-TTSPPPHHHHHTTS-EEEEEEEEEEEEEEEETTEEEEEEEEEEEEEETTEEEEEEEEEEEEEEEETTEEEEEEE---

Sequence (147 aa):
MGLGNVFPVSGRDADAVFYNPAALAVARGMGVAGQRYGSGSTLLTGSAALPWLGGGVGLGIQSLAYDAASDTAAPTLSDLVNDGGTAVAEMAASLGYAREVGPLSLGVVAKLLEQRLGSARASAWAADLGATAEVAFLTLGLAIQNV

Radius of gyration: 18.7 Å; chains: 1; bounding box: 44×26×59 Å

Foldseek 3Di:
DVVPPDDPLCDQELCCQVPAFLSLQRHADKDWDKDDDPDFKIKIKIKGKDDDDQGIKMKMKIKMKGFDDPPDDDDDPVCVVPVNTFIKMKMKIKIKIWHDDPQKIKMKIKIWIWIDGRPDIDIDIFMKIKMWGDDPPDIDIDMDTGD